Protein AF-A0A2N9E203-F1 (afdb_monomer_lite)

Foldseek 3Di:
DDDDDDDDDPPPPPPPDPPPDPVNVLVVLVVVLVCLVVVHDDDDDDPDDLVCPPVVCPPVVSSVVSSVSCVVRHDDDDDDDPDPVVVVVVVVVVVVVPPDD

Organism: Fagus sylvatica (NCBI:txid28930)

Radius of gyration: 21.47 Å; chains: 1; bounding box: 57×35×58 Å

Secondary structure (DSSP, 8-state):
--------------S------HHHHHHHHHHHHHHHHTTPPP----SS-GGGS-TT-TTHHHHHHHHHHHHHH--------SS-HHHHHHHHHHHHHHS--

InterPro domains:
  IPR005654 ATPase, AFG1-like [PF03969] (26-87)
  IPR005654 ATPase, AFG1-like [PTHR12169] (19-93)

Sequence (101 aa):
MSFGINGTFSSDKTEGEITVDVFAIVALSGIVSRLLSNGTVLVATSNRAPNDLNQDGMQWEIFLKFIAKLEEHCEIVLIGSEIDYRRLIAQRSIDQAYIQL

pLDDT: mean 71.79, std 18.43, range [26.83, 91.12]

Structure (mmCIF, N/CA/C/O backbone):
data_AF-A0A2N9E203-F1
#
_entry.id   AF-A0A2N9E203-F1
#
loop_
_atom_site.group_PDB
_atom_site.id
_atom_site.type_symbol
_atom_site.label_atom_id
_atom_site.label_alt_id
_atom_site.label_comp_id
_atom_site.label_asym_id
_atom_site.label_entity_id
_atom_site.label_seq_id
_atom_site.pdbx_PDB_ins_code
_atom_site.Cartn_x
_atom_site.Cartn_y
_atom_site.Cartn_z
_atom_site.occupancy
_atom_site.B_iso_or_equiv
_atom_site.auth_seq_id
_atom_site.auth_comp_id
_atom_site.auth_asym_id
_atom_site.auth_atom_id
_atom_site.pdbx_PDB_model_num
ATOM 1 N N . MET A 1 1 ? 35.071 -4.812 -22.854 1.00 33.56 1 MET A N 1
ATOM 2 C CA . MET A 1 1 ? 36.302 -4.016 -23.051 1.00 33.56 1 MET A CA 1
ATOM 3 C C . MET A 1 1 ? 35.930 -2.552 -22.918 1.00 33.56 1 MET A C 1
ATOM 5 O O . MET A 1 1 ? 35.017 -2.130 -23.613 1.00 33.56 1 MET A O 1
ATOM 9 N N . SER A 1 2 ? 36.578 -1.825 -22.008 1.00 29.91 2 SER A N 1
ATOM 10 C CA . SER A 1 2 ? 36.432 -0.371 -21.852 1.00 29.91 2 SER A CA 1
ATOM 11 C C . SER A 1 2 ? 37.489 0.361 -22.674 1.00 29.91 2 SER A C 1
ATOM 13 O O . SER A 1 2 ? 38.616 -0.119 -22.773 1.00 29.91 2 SER A O 1
ATOM 15 N N . PHE A 1 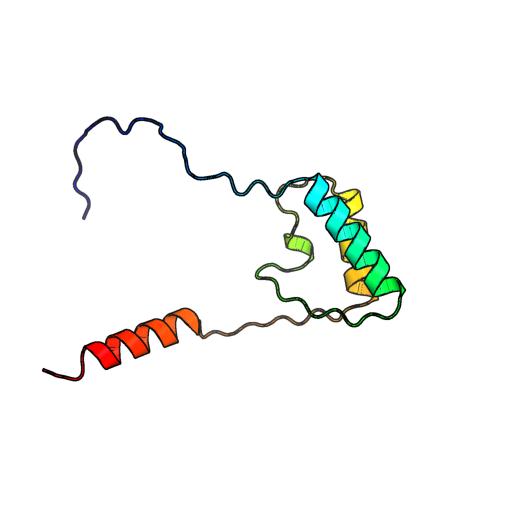3 ? 37.149 1.548 -23.171 1.00 26.83 3 PHE A N 1
ATOM 16 C CA . PHE A 1 3 ? 38.104 2.599 -23.517 1.00 26.83 3 PHE A CA 1
ATOM 17 C C . PHE A 1 3 ? 37.473 3.956 -23.196 1.00 26.83 3 PHE A C 1
ATOM 19 O O . PHE A 1 3 ? 36.310 4.190 -23.514 1.00 26.83 3 PHE A O 1
ATOM 26 N N . GLY A 1 4 ? 38.242 4.843 -22.572 1.00 33.62 4 GLY A N 1
ATOM 27 C CA . GLY A 1 4 ? 37.899 6.248 -22.381 1.00 33.62 4 GLY A CA 1
ATOM 28 C C . GLY A 1 4 ? 39.168 7.093 -22.351 1.00 33.62 4 GLY A C 1
ATOM 29 O O . GLY A 1 4 ? 40.215 6.569 -21.984 1.00 33.62 4 GLY A O 1
ATOM 30 N N . ILE A 1 5 ? 39.064 8.376 -22.716 1.00 43.12 5 ILE A N 1
ATOM 31 C CA . ILE A 1 5 ? 39.796 9.486 -22.081 1.00 43.12 5 ILE A CA 1
ATOM 32 C C . ILE A 1 5 ? 39.069 10.827 -22.313 1.00 43.12 5 ILE A C 1
ATOM 34 O O . ILE A 1 5 ? 38.986 11.323 -23.429 1.00 43.12 5 ILE A O 1
ATOM 38 N N . ASN A 1 6 ? 38.591 11.385 -21.197 1.00 33.12 6 ASN A N 1
ATOM 39 C CA . ASN A 1 6 ? 38.676 12.780 -20.743 1.00 33.12 6 ASN A CA 1
ATOM 40 C C . ASN A 1 6 ? 38.232 13.941 -21.651 1.00 33.12 6 ASN A C 1
ATOM 42 O O . ASN A 1 6 ? 39.032 14.559 -22.347 1.00 33.12 6 ASN A O 1
ATOM 46 N N . GLY A 1 7 ? 36.997 14.383 -21.414 1.00 30.44 7 GLY A N 1
ATOM 47 C CA . GLY A 1 7 ? 36.632 15.795 -21.319 1.00 30.44 7 GLY A CA 1
ATOM 48 C C . GLY A 1 7 ? 35.744 15.944 -20.084 1.00 30.44 7 GLY A C 1
ATOM 49 O O . GLY A 1 7 ? 34.814 15.164 -19.906 1.00 30.44 7 GLY A O 1
ATOM 50 N N . THR A 1 8 ? 36.090 16.865 -19.190 1.00 37.34 8 THR A N 1
ATOM 51 C CA . THR A 1 8 ? 35.380 17.194 -17.945 1.00 37.34 8 THR A CA 1
ATOM 52 C C . THR A 1 8 ? 33.871 17.291 -18.171 1.00 37.34 8 THR A C 1
ATOM 54 O O . THR A 1 8 ? 33.395 18.258 -18.765 1.00 37.34 8 THR A O 1
ATOM 57 N N . PHE A 1 9 ? 33.123 16.286 -17.707 1.00 35.72 9 PHE A N 1
ATOM 58 C CA . PHE A 1 9 ? 31.667 16.329 -17.687 1.00 35.72 9 PHE A CA 1
ATOM 59 C C . PHE A 1 9 ? 31.273 17.349 -16.621 1.00 35.72 9 PHE A C 1
ATOM 61 O O . PHE A 1 9 ? 31.419 17.109 -15.421 1.00 35.72 9 PHE A O 1
ATOM 68 N N . SER A 1 10 ? 30.892 18.538 -17.084 1.00 32.66 10 SER A N 1
ATOM 69 C CA . SER A 1 10 ? 30.244 19.553 -1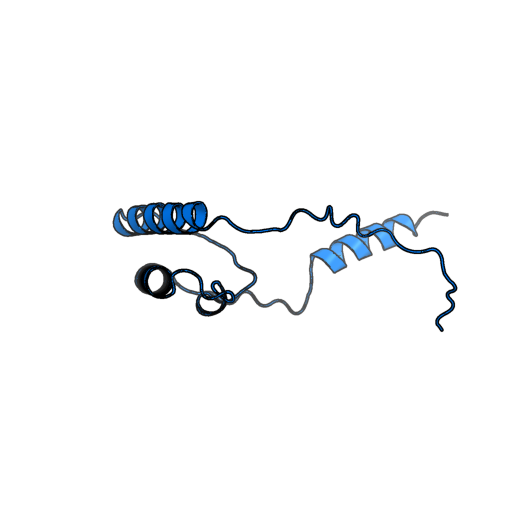6.267 1.00 32.66 10 SER A CA 1
ATOM 70 C C . SER A 1 10 ? 29.113 18.882 -15.491 1.00 32.66 10 SER A C 1
ATOM 72 O O . SER A 1 10 ? 28.324 18.144 -16.083 1.00 32.66 10 SER A O 1
ATOM 74 N N . SER A 1 11 ? 29.051 19.110 -14.178 1.00 39.69 11 SER A N 1
ATOM 75 C CA . SER A 1 11 ? 27.881 18.782 -13.363 1.00 39.69 11 SER A CA 1
ATOM 76 C C . SER A 1 11 ? 26.706 19.634 -13.841 1.00 39.69 11 SER A C 1
ATOM 78 O O . SER A 1 11 ? 26.361 20.625 -13.208 1.00 39.69 11 SER A O 1
ATOM 80 N N . ASP A 1 12 ? 26.097 19.257 -14.957 1.00 37.16 12 ASP A N 1
ATOM 81 C CA . ASP A 1 12 ? 24.725 19.624 -15.259 1.00 37.16 12 ASP A CA 1
ATOM 82 C C . ASP A 1 12 ? 23.851 18.459 -14.798 1.00 37.16 12 ASP A C 1
ATOM 84 O O . ASP A 1 12 ? 23.468 17.565 -15.551 1.00 37.16 12 ASP A O 1
ATOM 88 N N . LYS A 1 13 ? 23.648 18.410 -13.477 1.00 41.84 13 LYS A N 1
ATOM 89 C CA . LYS A 1 13 ? 22.619 17.577 -12.864 1.00 41.84 13 LYS A CA 1
ATOM 90 C C . LYS A 1 13 ? 21.274 18.241 -13.150 1.00 41.84 13 LYS A C 1
ATOM 92 O O . LYS A 1 13 ? 20.737 18.949 -12.307 1.00 41.84 13 LYS A O 1
ATOM 97 N N . THR A 1 14 ? 20.746 18.009 -14.341 1.00 45.47 14 THR A N 1
ATOM 98 C CA . THR A 1 14 ? 19.345 18.259 -14.693 1.00 45.47 14 THR A CA 1
ATOM 99 C C . THR A 1 14 ? 18.655 16.938 -15.032 1.00 45.47 14 THR A C 1
ATOM 101 O O . THR A 1 14 ? 17.919 16.814 -16.003 1.00 45.47 14 THR A O 1
ATOM 104 N N . GLU A 1 15 ? 18.862 15.923 -14.192 1.00 44.72 15 GLU A N 1
ATOM 105 C CA . GLU A 1 15 ? 17.874 14.859 -14.030 1.00 44.72 15 GLU A CA 1
ATOM 106 C C . GLU A 1 15 ? 16.926 15.329 -12.933 1.00 44.72 15 GLU A C 1
ATOM 108 O O . GLU A 1 15 ? 17.337 15.494 -11.786 1.00 44.72 15 GLU A O 1
ATOM 113 N N . GLY A 1 16 ? 15.683 15.636 -13.311 1.00 47.00 16 GLY A N 1
ATOM 114 C CA . GLY A 1 16 ? 14.629 15.969 -12.364 1.00 47.00 16 GLY A CA 1
ATOM 115 C C . GLY A 1 16 ? 14.559 14.882 -11.304 1.00 47.00 16 GLY A C 1
ATOM 116 O O . GLY A 1 16 ? 14.175 13.749 -11.591 1.00 47.00 16 GLY A O 1
ATOM 117 N N . GLU A 1 17 ? 14.989 15.230 -10.098 1.00 47.53 17 GLU A N 1
ATOM 118 C CA . GLU A 1 17 ? 14.852 14.396 -8.922 1.00 47.53 17 GLU A CA 1
ATOM 119 C C . GLU A 1 17 ? 13.371 14.005 -8.846 1.00 47.53 17 GLU A C 1
ATOM 121 O O . GLU A 1 17 ? 12.497 14.871 -8.776 1.00 47.53 17 GLU A O 1
ATOM 126 N N . ILE A 1 18 ? 13.057 12.708 -8.950 1.00 52.47 18 ILE A N 1
ATOM 127 C CA . ILE A 1 18 ? 11.705 12.206 -8.682 1.00 52.47 18 ILE A CA 1
ATOM 128 C C . ILE A 1 18 ? 11.526 12.263 -7.161 1.00 52.47 18 ILE A C 1
ATOM 130 O O . ILE A 1 18 ? 11.443 11.248 -6.478 1.00 52.47 18 ILE A O 1
ATOM 134 N N . THR A 1 19 ? 11.543 13.467 -6.600 1.00 51.34 19 THR A N 1
ATOM 135 C CA . THR A 1 19 ? 11.181 13.727 -5.219 1.00 51.34 19 THR A CA 1
ATOM 136 C C . THR A 1 19 ? 9.665 13.775 -5.203 1.00 51.34 19 THR A C 1
ATOM 138 O O . THR A 1 19 ? 9.037 14.793 -5.490 1.00 51.34 19 THR A O 1
ATOM 141 N N . VAL A 1 20 ? 9.054 12.617 -4.942 1.00 62.66 20 VAL A N 1
ATOM 142 C CA . VAL A 1 20 ? 7.625 12.561 -4.639 1.00 62.66 20 VAL A CA 1
ATOM 143 C C . VAL A 1 20 ? 7.408 13.444 -3.415 1.00 62.66 20 VAL A C 1
ATOM 145 O O . VAL A 1 20 ? 7.932 13.173 -2.336 1.00 62.66 20 VAL A O 1
ATOM 148 N N . ASP A 1 21 ? 6.687 14.540 -3.621 1.00 71.38 21 ASP A N 1
ATOM 149 C CA . ASP A 1 21 ? 6.489 15.551 -2.599 1.00 71.38 21 ASP A CA 1
ATOM 150 C C . ASP A 1 21 ? 5.741 14.969 -1.388 1.00 71.38 21 ASP A C 1
ATOM 152 O O . ASP A 1 21 ? 4.755 14.233 -1.503 1.00 71.38 21 ASP A O 1
ATOM 1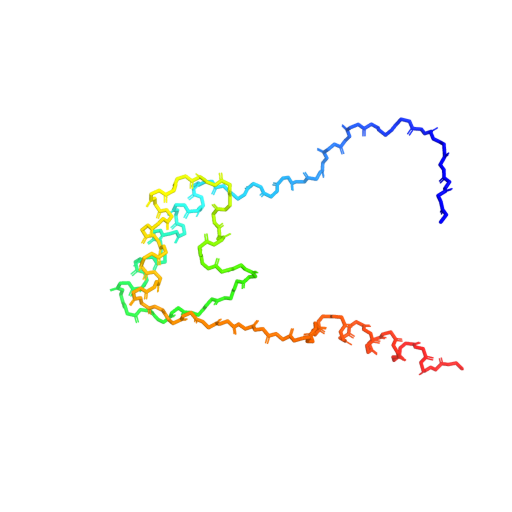56 N N . VAL A 1 22 ? 6.218 15.314 -0.196 1.00 71.56 22 VAL A N 1
ATOM 157 C CA . VAL A 1 22 ? 5.691 14.804 1.072 1.00 71.56 22 VAL A CA 1
ATOM 158 C C . VAL A 1 22 ? 4.217 15.162 1.255 1.00 71.56 22 VAL A C 1
ATOM 160 O O . VAL A 1 22 ? 3.435 14.349 1.753 1.00 71.56 22 VAL A O 1
ATOM 163 N N . PHE A 1 23 ? 3.814 16.360 0.831 1.00 78.00 23 PHE A N 1
ATOM 164 C CA . PHE A 1 23 ? 2.424 16.787 0.888 1.00 78.00 23 PHE A CA 1
ATOM 165 C C . PHE A 1 23 ? 1.556 15.951 -0.055 1.00 78.00 23 PHE A C 1
ATOM 167 O O . PHE A 1 23 ? 0.454 15.557 0.329 1.00 78.00 23 PHE A O 1
ATOM 174 N N . ALA A 1 24 ? 2.060 15.604 -1.243 1.00 77.69 24 ALA A N 1
ATOM 175 C CA . ALA A 1 24 ? 1.358 14.711 -2.164 1.00 77.69 24 ALA A CA 1
ATOM 176 C C . ALA A 1 24 ? 1.114 13.319 -1.549 1.00 77.69 24 ALA A C 1
ATOM 178 O O . ALA A 1 24 ? 0.013 12.783 -1.677 1.00 77.69 24 ALA A O 1
ATOM 179 N N . ILE A 1 25 ? 2.090 12.764 -0.820 1.00 78.69 25 ILE A N 1
ATOM 180 C CA . ILE A 1 25 ? 1.957 11.467 -0.128 1.00 78.69 25 ILE A CA 1
ATOM 181 C C . ILE A 1 25 ? 0.882 11.532 0.960 1.00 78.69 25 ILE A C 1
ATOM 183 O O . ILE A 1 25 ? 0.005 10.666 1.030 1.00 78.69 25 ILE A O 1
ATOM 187 N N . VAL A 1 26 ? 0.922 12.567 1.801 1.00 82.06 26 VAL A N 1
ATOM 188 C CA . VAL A 1 26 ? -0.054 12.756 2.884 1.00 82.06 26 VAL A CA 1
ATOM 189 C C . VAL A 1 26 ? -1.462 12.963 2.321 1.00 82.06 26 VAL A C 1
ATOM 191 O O . VAL A 1 26 ? -2.414 12.335 2.793 1.00 82.06 26 VAL A O 1
ATOM 194 N N . ALA A 1 27 ? -1.601 13.788 1.280 1.00 86.19 27 ALA A N 1
ATOM 195 C CA . ALA A 1 27 ? -2.876 14.035 0.615 1.00 86.19 27 ALA A CA 1
ATOM 196 C C . ALA A 1 27 ? -3.451 12.752 -0.000 1.00 86.19 27 ALA A C 1
ATOM 198 O O . ALA A 1 27 ? -4.614 12.419 0.241 1.00 86.19 27 ALA A O 1
ATOM 199 N N . LEU A 1 28 ? -2.632 11.993 -0.735 1.00 85.19 28 LEU A N 1
ATOM 200 C CA . LEU A 1 28 ? -3.045 10.731 -1.344 1.00 85.19 28 LEU A CA 1
ATOM 201 C C . LEU A 1 28 ? -3.483 9.716 -0.283 1.00 85.19 28 LEU A C 1
ATOM 203 O O . LEU A 1 28 ? -4.546 9.109 -0.415 1.00 85.19 28 LEU A O 1
ATOM 207 N N . SER A 1 29 ? -2.714 9.588 0.801 1.00 85.12 29 SER A N 1
ATOM 208 C CA . SER A 1 29 ? -3.026 8.686 1.916 1.00 85.12 29 SER A CA 1
ATOM 209 C C . SER A 1 29 ? -4.385 9.021 2.540 1.00 85.12 29 SER A C 1
ATOM 211 O O . SER A 1 29 ? -5.192 8.125 2.802 1.00 85.12 29 SER A O 1
ATOM 213 N N . GLY A 1 30 ? -4.679 10.313 2.725 1.00 88.31 30 GLY A N 1
ATOM 214 C CA . GLY A 1 30 ? -5.968 10.789 3.229 1.00 88.31 30 GLY A CA 1
ATOM 215 C C . GLY A 1 30 ? -7.135 10.483 2.285 1.00 88.31 30 GLY A C 1
ATOM 216 O O . GLY A 1 30 ? -8.166 9.968 2.727 1.00 88.31 30 GLY A O 1
ATOM 217 N N . ILE A 1 31 ? -6.968 10.748 0.985 1.00 90.31 31 ILE A N 1
ATOM 218 C CA . ILE A 1 31 ? -7.991 10.481 -0.038 1.00 90.31 31 ILE A CA 1
ATOM 219 C C . ILE A 1 31 ? -8.313 8.988 -0.092 1.00 90.31 31 ILE A C 1
ATOM 221 O O . ILE A 1 31 ? -9.476 8.605 0.038 1.00 90.31 31 ILE A O 1
ATOM 225 N N . VAL A 1 32 ? -7.291 8.140 -0.225 1.00 89.12 32 VAL A N 1
ATOM 226 C CA . VAL A 1 32 ? -7.471 6.687 -0.327 1.00 89.12 32 VAL A CA 1
ATOM 227 C C . VAL A 1 32 ? -8.129 6.134 0.936 1.00 89.12 32 VAL A C 1
ATOM 229 O O . VAL A 1 32 ? -9.097 5.381 0.842 1.00 89.12 32 VAL A O 1
ATOM 232 N N . SER A 1 33 ? -7.697 6.576 2.119 1.00 88.38 33 SER A N 1
ATOM 233 C CA . SER A 1 33 ? -8.299 6.147 3.389 1.00 88.38 33 SER A CA 1
ATOM 234 C C . SER A 1 33 ? -9.793 6.474 3.468 1.00 88.38 33 SER A C 1
ATOM 236 O O . SER A 1 33 ? -10.587 5.670 3.974 1.00 88.38 33 SER A O 1
ATOM 238 N N . ARG A 1 34 ? -10.203 7.644 2.957 1.00 90.38 34 ARG A N 1
ATOM 239 C CA . ARG A 1 34 ? -11.614 8.047 2.931 1.00 90.38 34 ARG A CA 1
ATOM 240 C C . ARG A 1 34 ? -12.422 7.235 1.924 1.00 90.38 34 ARG A C 1
ATOM 242 O O . ARG A 1 34 ? -13.540 6.846 2.245 1.00 90.38 34 ARG A O 1
ATOM 249 N N . LEU A 1 35 ? -11.861 6.962 0.747 1.00 91.12 35 LEU A N 1
ATOM 250 C CA . LEU A 1 35 ? -12.505 6.128 -0.269 1.00 91.12 35 LEU A CA 1
ATOM 251 C C . LEU A 1 35 ? -12.755 4.709 0.253 1.00 91.12 35 LEU A C 1
ATOM 253 O O . LEU A 1 35 ? -13.889 4.230 0.182 1.00 91.12 35 LEU A O 1
ATOM 257 N N . LEU A 1 36 ? -11.738 4.082 0.853 1.00 87.81 36 LEU A N 1
ATOM 258 C CA . LEU A 1 36 ? -11.846 2.744 1.446 1.00 87.81 36 LEU A CA 1
ATOM 259 C C . LEU A 1 36 ? -12.916 2.692 2.542 1.00 87.81 36 LEU A C 1
ATOM 261 O O . LEU A 1 36 ? -13.753 1.794 2.556 1.00 87.81 36 LEU A O 1
ATOM 265 N N . SER A 1 37 ? -12.958 3.708 3.410 1.00 86.69 37 SER A N 1
ATOM 266 C CA . SER A 1 37 ? -13.946 3.780 4.498 1.00 86.69 37 SER A CA 1
ATOM 267 C C . SER A 1 37 ? -15.388 3.999 4.013 1.00 86.69 37 SER A C 1
ATOM 269 O O . SER A 1 37 ? -16.324 3.785 4.775 1.00 86.69 37 SER A O 1
ATOM 271 N N . ASN A 1 38 ? -15.579 4.417 2.759 1.00 89.94 38 ASN A N 1
ATOM 272 C CA . ASN A 1 38 ? -16.890 4.665 2.159 1.00 89.94 38 ASN A CA 1
ATOM 273 C C . ASN A 1 38 ? -17.388 3.489 1.291 1.00 89.94 38 ASN A C 1
ATOM 275 O O . ASN A 1 38 ? -18.333 3.662 0.525 1.00 89.94 38 ASN A O 1
ATOM 279 N N . GLY A 1 39 ? -16.754 2.311 1.371 1.00 86.06 39 GLY A N 1
ATOM 280 C CA . GLY A 1 39 ? -17.141 1.133 0.582 1.00 86.06 39 GLY A CA 1
ATOM 281 C C . GLY A 1 39 ? -16.723 1.201 -0.890 1.00 86.06 39 GLY A C 1
ATOM 282 O O . GLY A 1 39 ? -17.307 0.522 -1.732 1.00 86.06 39 GLY A O 1
ATOM 283 N N . THR A 1 40 ? -15.731 2.034 -1.219 1.00 90.88 40 THR A N 1
ATOM 284 C CA . THR A 1 40 ? -15.182 2.110 -2.580 1.00 90.88 40 THR A CA 1
ATOM 285 C C . THR A 1 40 ? -14.322 0.885 -2.869 1.00 90.88 40 THR A C 1
ATOM 287 O O . THR A 1 40 ? -13.487 0.507 -2.049 1.00 90.88 40 THR A O 1
ATOM 290 N N . VAL A 1 41 ? -14.465 0.314 -4.065 1.00 88.12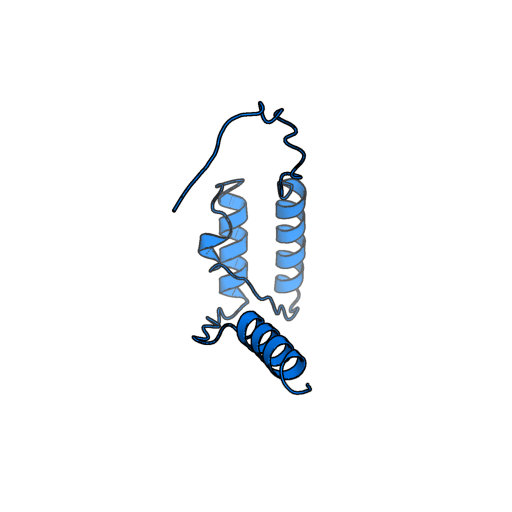 41 VAL A N 1
ATOM 291 C CA . VAL A 1 41 ? -13.564 -0.734 -4.556 1.00 88.12 41 VAL A CA 1
ATOM 292 C C . VAL A 1 41 ? -12.283 -0.085 -5.077 1.00 88.12 41 VAL A C 1
ATOM 294 O O . VAL A 1 41 ? -12.320 0.681 -6.040 1.00 88.12 41 VAL A O 1
ATOM 297 N N . LEU A 1 42 ? -11.152 -0.393 -4.443 1.00 87.38 42 LEU A N 1
ATOM 298 C CA . LEU A 1 42 ? -9.825 0.041 -4.873 1.00 87.38 42 LEU A CA 1
ATOM 299 C C . LEU A 1 42 ? -9.108 -1.115 -5.574 1.00 87.38 42 LEU A C 1
ATOM 301 O O . LEU A 1 42 ? -8.929 -2.180 -4.991 1.00 87.38 42 LEU A O 1
ATOM 305 N N . VAL A 1 43 ? -8.649 -0.878 -6.802 1.00 88.88 43 VAL A N 1
ATOM 306 C CA . VAL A 1 43 ? -7.714 -1.767 -7.503 1.00 88.88 43 VAL A CA 1
ATOM 307 C C . VAL A 1 43 ? -6.467 -0.959 -7.826 1.00 88.88 43 VAL A C 1
ATOM 309 O O . VAL A 1 43 ? -6.548 0.069 -8.497 1.00 88.88 43 VAL A O 1
ATOM 312 N N . ALA A 1 44 ? -5.318 -1.412 -7.336 1.00 86.25 44 ALA A N 1
ATOM 313 C CA . ALA A 1 44 ? -4.033 -0.767 -7.560 1.00 86.25 44 ALA A CA 1
ATOM 314 C C . ALA A 1 44 ? -2.953 -1.816 -7.837 1.00 86.25 44 ALA A C 1
ATOM 316 O O . ALA A 1 44 ? -2.999 -2.927 -7.316 1.00 86.25 44 ALA A O 1
ATOM 317 N N . THR A 1 45 ? -1.965 -1.447 -8.649 1.00 87.62 45 THR A N 1
ATOM 318 C CA . THR A 1 45 ? -0.805 -2.286 -8.968 1.00 87.62 45 THR A CA 1
ATOM 319 C C . THR A 1 45 ? 0.469 -1.572 -8.542 1.00 87.62 45 THR A C 1
ATOM 321 O O . THR A 1 45 ? 0.625 -0.384 -8.823 1.00 87.62 45 THR A O 1
ATOM 324 N N . SER A 1 46 ? 1.394 -2.292 -7.911 1.00 84.38 46 SER A N 1
ATOM 325 C CA . SER A 1 46 ? 2.681 -1.760 -7.462 1.00 84.38 46 SER A CA 1
ATOM 326 C C . SER A 1 46 ? 3.816 -2.710 -7.833 1.00 84.38 46 SER A C 1
ATOM 328 O O . SER A 1 46 ? 3.657 -3.926 -7.782 1.00 84.38 46 SER A O 1
ATOM 330 N N . ASN A 1 47 ? 4.981 -2.145 -8.159 1.00 83.75 47 ASN A N 1
ATOM 331 C CA . ASN A 1 47 ? 6.220 -2.902 -8.379 1.00 83.75 47 ASN A CA 1
ATOM 332 C C . ASN A 1 47 ? 6.933 -3.276 -7.068 1.00 83.75 47 ASN A C 1
ATOM 334 O O . ASN A 1 47 ? 7.951 -3.962 -7.093 1.00 83.75 47 ASN A O 1
ATOM 338 N N . ARG A 1 48 ? 6.442 -2.778 -5.932 1.00 82.25 48 ARG A N 1
ATOM 339 C CA . ARG A 1 48 ? 6.956 -3.053 -4.588 1.00 82.25 48 ARG A CA 1
ATOM 340 C C . ARG A 1 48 ? 5.827 -3.560 -3.704 1.00 82.25 48 ARG A C 1
ATOM 342 O O . ARG A 1 48 ? 4.686 -3.109 -3.849 1.00 82.25 48 ARG A O 1
ATOM 349 N N . ALA A 1 49 ? 6.151 -4.460 -2.782 1.00 81.25 49 ALA A N 1
ATOM 350 C CA . ALA A 1 49 ? 5.204 -4.878 -1.759 1.00 81.25 49 ALA A CA 1
ATOM 351 C C . ALA A 1 49 ? 4.774 -3.666 -0.910 1.00 81.25 49 ALA A C 1
ATOM 353 O O . ALA A 1 49 ? 5.545 -2.710 -0.793 1.00 81.25 49 ALA A O 1
ATOM 354 N N . PRO A 1 50 ? 3.579 -3.687 -0.295 1.00 82.31 50 PRO A N 1
ATOM 355 C CA . PRO A 1 50 ? 3.084 -2.565 0.500 1.00 82.31 50 PRO A CA 1
ATOM 356 C C . PRO A 1 50 ? 4.075 -2.088 1.575 1.00 82.31 50 PRO A C 1
ATOM 358 O O . PRO A 1 50 ? 4.324 -0.891 1.672 1.00 82.31 50 PRO A O 1
ATOM 361 N N . ASN A 1 51 ? 4.738 -3.006 2.288 1.00 81.31 51 ASN A N 1
ATOM 362 C CA . ASN A 1 51 ? 5.744 -2.663 3.306 1.00 81.31 51 ASN A CA 1
ATOM 363 C C . ASN A 1 51 ? 7.020 -2.010 2.745 1.00 81.31 51 ASN A C 1
ATOM 365 O O . ASN A 1 51 ? 7.710 -1.304 3.476 1.00 81.31 51 ASN A O 1
ATOM 369 N N . ASP A 1 52 ? 7.302 -2.184 1.453 1.00 82.62 52 ASP A N 1
ATOM 370 C CA . ASP A 1 52 ? 8.490 -1.644 0.782 1.00 82.62 52 ASP A CA 1
ATOM 371 C C . ASP A 1 52 ? 8.204 -0.325 0.046 1.00 82.62 52 ASP A C 1
ATOM 373 O O . ASP A 1 52 ? 9.067 0.196 -0.667 1.00 82.62 52 ASP A O 1
ATOM 377 N N . LEU A 1 53 ? 6.992 0.229 0.163 1.00 79.50 53 LEU A N 1
ATOM 378 C CA . LEU A 1 53 ? 6.644 1.477 -0.523 1.00 79.50 53 LEU A CA 1
ATOM 379 C C . LEU A 1 53 ? 7.329 2.709 0.096 1.00 79.50 53 LEU A C 1
ATOM 381 O O . LEU A 1 53 ? 7.548 3.677 -0.627 1.00 79.50 53 LEU A O 1
ATOM 385 N N . ASN A 1 54 ? 7.717 2.681 1.379 1.00 76.75 54 ASN A N 1
ATOM 386 C CA . ASN A 1 54 ? 8.341 3.819 2.076 1.00 76.75 54 ASN A CA 1
ATOM 387 C C . ASN A 1 54 ? 9.814 3.571 2.442 1.00 76.75 54 ASN A C 1
ATOM 389 O O . ASN A 1 54 ? 10.181 3.569 3.616 1.00 76.75 54 ASN A O 1
ATOM 393 N N . GLN A 1 55 ? 10.662 3.344 1.435 1.00 70.12 55 GLN A N 1
ATOM 394 C CA . GLN A 1 55 ? 12.090 3.055 1.655 1.00 70.12 55 GLN A CA 1
ATOM 395 C C . GLN A 1 55 ? 12.871 4.247 2.221 1.00 70.12 55 GLN A C 1
ATOM 397 O O . GLN A 1 55 ? 13.797 4.046 3.001 1.00 70.12 55 GLN A O 1
ATOM 402 N N . ASP A 1 56 ? 12.467 5.474 1.886 1.00 74.25 56 ASP A N 1
ATOM 403 C CA . ASP A 1 56 ? 13.156 6.694 2.325 1.00 74.25 56 ASP A CA 1
ATOM 404 C C . ASP A 1 56 ? 12.694 7.171 3.718 1.00 74.25 56 ASP A C 1
ATOM 406 O O . ASP A 1 56 ? 13.207 8.153 4.254 1.00 74.25 56 ASP A O 1
ATOM 410 N N . GLY A 1 57 ? 11.731 6.470 4.332 1.00 65.88 57 GLY A N 1
ATOM 411 C CA . GLY A 1 57 ? 11.369 6.633 5.741 1.00 65.88 57 GLY A CA 1
ATOM 412 C C . GLY A 1 57 ? 10.654 7.939 6.099 1.00 65.88 57 GLY A C 1
ATOM 413 O O . GLY A 1 57 ? 10.559 8.282 7.281 1.00 65.88 57 GLY A O 1
ATOM 414 N N . MET A 1 58 ? 10.120 8.681 5.126 1.00 73.31 58 MET A N 1
ATOM 415 C CA . MET A 1 58 ? 9.384 9.912 5.419 1.00 73.31 58 MET A CA 1
ATOM 416 C C . MET A 1 58 ? 8.049 9.599 6.106 1.00 73.31 58 MET A C 1
ATOM 418 O O . MET A 1 58 ? 7.277 8.758 5.652 1.00 73.31 58 MET A O 1
ATOM 422 N N . GLN A 1 59 ? 7.787 10.281 7.228 1.00 76.75 59 GLN A N 1
ATOM 423 C CA . GLN A 1 59 ? 6.540 10.198 8.008 1.00 76.75 59 GLN A CA 1
ATOM 424 C C . GLN A 1 59 ? 6.050 8.760 8.276 1.00 76.75 59 GLN A C 1
ATOM 426 O O . GLN A 1 59 ? 4.883 8.429 8.054 1.00 76.75 59 GLN A O 1
ATOM 431 N N . TRP A 1 60 ? 6.949 7.913 8.786 1.00 81.62 60 TRP A N 1
ATOM 432 C CA . TRP A 1 60 ? 6.726 6.482 9.024 1.00 81.62 60 TRP A CA 1
ATOM 433 C C . TRP A 1 60 ? 5.387 6.143 9.701 1.00 81.62 60 TRP A C 1
ATOM 435 O O . TRP A 1 60 ? 4.694 5.227 9.270 1.00 81.62 60 TRP A O 1
ATOM 445 N N . GLU A 1 61 ? 4.965 6.907 10.711 1.00 83.94 61 GLU A N 1
ATOM 446 C CA . GLU A 1 61 ? 3.695 6.665 11.411 1.00 83.94 61 GLU A CA 1
ATOM 447 C C . GLU A 1 61 ? 2.456 6.821 10.519 1.00 83.94 61 GLU A C 1
ATOM 449 O O . GLU A 1 61 ? 1.505 6.048 10.637 1.00 83.94 61 GLU A O 1
ATOM 454 N N . ILE A 1 62 ? 2.439 7.829 9.642 1.00 81.31 62 ILE A N 1
ATOM 455 C CA . ILE A 1 62 ? 1.322 8.066 8.715 1.00 81.31 62 ILE A CA 1
ATOM 456 C C . ILE A 1 62 ? 1.290 6.956 7.671 1.00 81.31 62 ILE A C 1
ATOM 458 O O . ILE A 1 62 ? 0.223 6.425 7.364 1.00 81.31 62 ILE A O 1
ATOM 462 N N . PHE A 1 63 ? 2.465 6.560 7.192 1.00 83.44 63 PHE A N 1
ATOM 463 C CA . PHE A 1 63 ? 2.601 5.462 6.255 1.00 83.44 63 PHE A CA 1
ATOM 464 C C . PHE A 1 63 ? 2.143 4.122 6.853 1.00 83.44 63 PHE A C 1
ATOM 466 O O . PHE A 1 63 ? 1.354 3.421 6.229 1.00 83.44 63 PHE A O 1
ATOM 473 N N . LEU A 1 64 ? 2.529 3.794 8.090 1.00 86.06 64 LEU A N 1
ATOM 474 C CA . LEU A 1 64 ? 2.060 2.577 8.764 1.00 86.06 64 LEU A CA 1
ATOM 475 C C . LEU A 1 64 ? 0.534 2.545 8.914 1.00 86.06 64 LEU A C 1
ATOM 477 O O . LEU A 1 64 ? -0.084 1.508 8.684 1.00 86.06 64 LEU A O 1
ATOM 481 N N . LYS A 1 65 ? -0.092 3.679 9.255 1.00 86.31 65 LYS A N 1
ATOM 482 C CA . LYS A 1 65 ? -1.561 3.780 9.321 1.00 86.31 65 LYS A CA 1
ATOM 483 C C . LYS A 1 65 ? -2.205 3.540 7.956 1.00 86.31 65 LYS A C 1
ATOM 485 O O . LYS A 1 65 ? -3.263 2.922 7.882 1.00 86.31 65 LYS A O 1
ATOM 490 N N . PHE A 1 66 ? -1.571 4.021 6.890 1.00 85.25 66 PHE A N 1
ATOM 491 C CA . PHE A 1 66 ? -2.032 3.800 5.527 1.00 85.25 66 PHE A CA 1
ATOM 492 C C . PHE A 1 66 ? -1.939 2.324 5.120 1.00 85.25 66 PHE A C 1
ATOM 494 O O . PHE A 1 66 ? -2.924 1.774 4.631 1.00 85.25 66 PHE A O 1
ATOM 501 N N . ILE A 1 67 ? -0.808 1.663 5.387 1.00 87.88 67 ILE A N 1
ATOM 502 C CA . ILE A 1 67 ? -0.636 0.230 5.113 1.00 87.88 67 ILE A CA 1
ATOM 503 C C . ILE A 1 67 ? -1.646 -0.607 5.897 1.00 87.88 67 ILE A C 1
ATOM 505 O O . ILE A 1 67 ? -2.334 -1.424 5.295 1.00 87.88 67 ILE A O 1
ATOM 509 N N . ALA A 1 68 ? -1.834 -0.335 7.190 1.00 89.31 68 ALA A N 1
ATOM 510 C CA . ALA A 1 68 ? -2.835 -1.034 7.995 1.00 89.31 68 ALA A CA 1
ATOM 511 C C . ALA A 1 68 ? -4.252 -0.894 7.409 1.00 89.31 68 ALA A C 1
ATOM 513 O O . ALA A 1 68 ? -5.016 -1.856 7.375 1.00 89.31 68 ALA A O 1
ATOM 514 N N . LYS A 1 69 ? -4.604 0.293 6.892 1.00 87.50 69 LYS A N 1
ATOM 515 C CA . LYS A 1 69 ? -5.907 0.519 6.255 1.00 87.50 69 LYS A CA 1
ATOM 516 C C . LYS A 1 69 ? -6.052 -0.254 4.944 1.00 87.50 69 LYS A C 1
ATOM 518 O O . LYS A 1 69 ? -7.144 -0.746 4.660 1.00 87.50 69 LYS A O 1
ATOM 523 N N . LEU A 1 70 ? -4.976 -0.356 4.160 1.00 88.38 70 LEU A N 1
ATOM 524 C CA . LEU A 1 70 ? -4.947 -1.183 2.955 1.00 88.38 70 LEU A CA 1
ATOM 525 C C . LEU A 1 70 ? -5.122 -2.661 3.304 1.00 88.38 70 LEU A C 1
ATOM 527 O O . LEU A 1 70 ? -5.986 -3.294 2.719 1.00 88.38 70 LEU A O 1
ATOM 531 N N . GLU A 1 71 ? -4.375 -3.187 4.272 1.00 88.38 71 GLU A N 1
ATOM 532 C CA . GLU A 1 71 ? -4.475 -4.590 4.703 1.00 88.38 71 GLU A CA 1
ATOM 533 C C . GLU A 1 71 ? -5.852 -4.939 5.290 1.00 88.38 71 GLU A C 1
ATOM 535 O O . GLU A 1 71 ? -6.331 -6.056 5.124 1.00 88.38 71 GLU A O 1
ATOM 540 N N . GLU A 1 72 ? -6.522 -3.982 5.938 1.00 89.88 72 GLU A N 1
ATOM 541 C CA . GLU A 1 72 ? -7.877 -4.168 6.469 1.00 89.88 72 GLU A CA 1
ATOM 542 C C . GLU A 1 72 ? -8.949 -4.243 5.360 1.00 89.88 72 GLU A C 1
ATOM 544 O O . GLU A 1 72 ? -9.944 -4.946 5.522 1.00 89.88 72 GLU A O 1
ATOM 549 N N . HIS A 1 73 ? -8.776 -3.518 4.245 1.00 88.06 73 HIS A N 1
ATOM 550 C CA . HIS A 1 73 ? -9.824 -3.355 3.217 1.00 88.06 73 HIS A CA 1
ATOM 551 C C . HIS A 1 73 ? -9.506 -4.024 1.873 1.00 88.06 73 HIS A C 1
ATOM 553 O O . HIS A 1 73 ? -10.396 -4.133 1.031 1.00 88.06 73 HIS A O 1
ATOM 559 N N . CYS A 1 74 ? -8.257 -4.422 1.633 1.00 88.94 74 CYS A N 1
ATOM 560 C CA . CYS A 1 74 ? -7.779 -4.918 0.345 1.00 88.94 74 CYS A CA 1
ATOM 561 C C . CYS A 1 74 ? -7.083 -6.272 0.499 1.00 88.94 74 CYS A C 1
ATOM 563 O O . CYS A 1 74 ? -6.361 -6.520 1.462 1.00 88.94 74 CYS A O 1
ATOM 565 N N . GLU A 1 75 ? -7.233 -7.120 -0.514 1.00 89.50 75 GLU A N 1
ATOM 566 C CA . GLU A 1 75 ? -6.446 -8.341 -0.652 1.00 89.50 75 GLU A CA 1
ATOM 567 C C . GLU A 1 75 ? -5.141 -8.038 -1.400 1.00 89.50 75 GLU A C 1
ATOM 569 O O . GLU A 1 75 ? -5.153 -7.458 -2.490 1.00 89.50 75 GLU A O 1
ATOM 574 N N . ILE A 1 76 ? -4.001 -8.429 -0.824 1.00 87.94 76 ILE A N 1
ATOM 575 C CA . ILE A 1 76 ? -2.692 -8.266 -1.465 1.00 87.94 76 ILE A CA 1
ATOM 576 C C . ILE A 1 76 ? -2.429 -9.482 -2.350 1.00 87.94 76 ILE A C 1
ATOM 578 O O . ILE A 1 76 ? -2.159 -10.577 -1.860 1.00 87.94 76 ILE A O 1
ATOM 582 N N . VAL A 1 77 ? -2.446 -9.267 -3.664 1.00 88.12 77 VAL A N 1
ATOM 583 C CA . VAL A 1 77 ? -2.133 -10.304 -4.651 1.00 88.12 77 VAL A 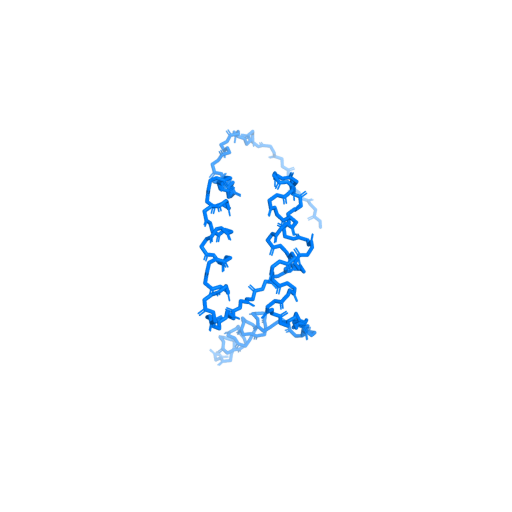CA 1
ATOM 584 C C . VAL A 1 77 ? -0.744 -10.057 -5.227 1.00 88.12 77 VAL A C 1
ATOM 586 O O . VAL A 1 77 ? -0.491 -9.035 -5.867 1.00 88.12 77 VAL A O 1
ATOM 589 N N . LEU A 1 78 ? 0.166 -11.012 -5.023 1.00 85.44 78 LEU A N 1
ATOM 590 C CA . LEU A 1 78 ? 1.481 -10.981 -5.655 1.00 85.44 78 LEU A CA 1
ATOM 591 C C . LEU A 1 78 ? 1.353 -11.398 -7.123 1.00 85.44 78 LEU A C 1
ATOM 593 O O . LEU A 1 78 ? 1.106 -12.562 -7.435 1.00 85.44 78 LEU A O 1
ATOM 597 N N . ILE A 1 79 ? 1.565 -10.448 -8.029 1.00 79.44 79 ILE A N 1
ATOM 598 C CA . ILE A 1 79 ? 1.545 -10.693 -9.472 1.00 79.44 79 ILE A CA 1
ATOM 599 C C . ILE A 1 79 ? 2.990 -10.912 -9.934 1.00 79.44 79 ILE A C 1
ATOM 601 O O . ILE A 1 79 ? 3.676 -9.986 -10.359 1.00 79.44 79 ILE A O 1
ATOM 605 N N . GLY A 1 80 ? 3.470 -12.148 -9.795 1.00 71.81 80 GLY A N 1
ATOM 606 C CA . GLY A 1 80 ? 4.757 -12.587 -10.333 1.00 71.81 80 GLY A CA 1
ATOM 607 C C . GLY A 1 80 ? 4.581 -13.267 -11.690 1.00 71.81 80 GLY A C 1
ATOM 608 O O . GLY A 1 80 ? 3.795 -14.200 -11.818 1.00 71.81 80 GLY A O 1
ATOM 609 N N . SER A 1 81 ? 5.327 -12.822 -12.700 1.00 66.44 81 SER A N 1
ATOM 610 C CA . SER A 1 81 ? 5.479 -13.519 -13.980 1.00 66.44 81 SER A CA 1
ATOM 611 C C . SER A 1 81 ? 6.972 -13.673 -14.247 1.00 66.44 81 SER A C 1
ATOM 613 O O . SER A 1 81 ? 7.695 -12.680 -14.212 1.00 66.44 81 SER A O 1
ATOM 615 N N . 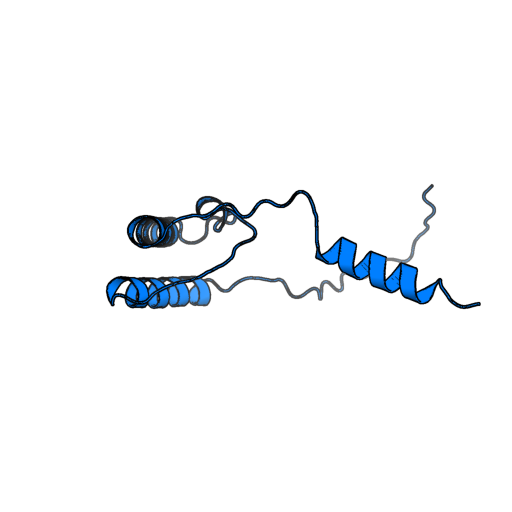GLU A 1 82 ? 7.444 -14.889 -14.541 1.00 66.62 82 GLU A N 1
ATOM 616 C CA . GLU A 1 82 ? 8.818 -15.107 -15.040 1.00 66.62 82 GLU A CA 1
ATOM 617 C C . GLU A 1 82 ? 9.064 -14.376 -16.367 1.00 66.62 82 GLU A C 1
ATOM 619 O O . GLU A 1 82 ? 10.195 -14.095 -16.762 1.00 66.62 82 GLU A O 1
ATOM 624 N N . ILE A 1 83 ? 7.977 -14.062 -17.065 1.00 69.94 83 ILE A N 1
ATOM 625 C CA . ILE A 1 83 ? 7.986 -13.430 -18.365 1.00 69.94 83 ILE A CA 1
ATOM 626 C C . ILE A 1 83 ? 7.822 -11.920 -18.187 1.00 69.94 83 ILE A C 1
ATOM 628 O O . ILE A 1 83 ? 6.740 -11.448 -17.823 1.00 69.94 83 ILE A O 1
ATOM 632 N N . ASP A 1 84 ? 8.867 -11.156 -18.519 1.00 78.50 84 ASP A N 1
ATOM 633 C CA . ASP A 1 84 ? 8.735 -9.714 -18.741 1.00 78.50 84 ASP A CA 1
ATOM 634 C C . ASP A 1 84 ? 8.088 -9.481 -20.116 1.00 78.50 84 ASP A C 1
ATOM 636 O O . ASP A 1 84 ? 8.734 -9.537 -21.170 1.00 78.50 84 ASP A O 1
ATOM 640 N N . TYR A 1 85 ? 6.782 -9.213 -20.105 1.00 76.12 85 TYR A N 1
ATOM 641 C CA . TYR A 1 85 ? 6.009 -8.935 -21.313 1.00 76.12 85 TYR A CA 1
ATOM 642 C C . TYR A 1 85 ? 6.499 -7.695 -22.067 1.00 76.12 85 TYR A C 1
ATOM 644 O O . TYR A 1 85 ? 6.381 -7.660 -23.291 1.00 76.12 85 TYR A O 1
ATOM 652 N N . ARG A 1 86 ? 7.100 -6.704 -21.390 1.00 77.62 86 ARG A N 1
ATOM 653 C CA . ARG A 1 86 ? 7.665 -5.525 -22.067 1.00 77.62 86 ARG A CA 1
ATOM 654 C C . ARG A 1 86 ? 8.816 -5.947 -22.968 1.00 77.62 86 ARG A C 1
ATOM 656 O O . ARG A 1 86 ? 8.890 -5.513 -24.116 1.00 77.62 86 ARG A O 1
ATOM 663 N N . ARG A 1 87 ? 9.671 -6.849 -22.471 1.00 78.31 87 ARG A N 1
ATOM 664 C CA . ARG A 1 87 ? 10.785 -7.409 -23.243 1.00 78.31 87 ARG A CA 1
ATOM 665 C C . ARG A 1 87 ? 10.292 -8.305 -24.375 1.00 78.31 87 ARG A C 1
ATOM 667 O O . ARG A 1 87 ? 10.797 -8.185 -25.485 1.00 78.31 87 ARG A O 1
ATOM 674 N N . LEU A 1 88 ? 9.294 -9.155 -24.129 1.00 77.38 88 LEU A N 1
ATOM 675 C CA . LEU A 1 88 ? 8.725 -10.002 -25.182 1.00 77.38 88 LEU A CA 1
ATOM 676 C C . LEU A 1 88 ? 8.099 -9.197 -26.323 1.00 77.38 88 LEU A C 1
ATOM 678 O O . LEU A 1 88 ? 8.298 -9.544 -27.484 1.00 77.38 88 LEU A O 1
ATOM 682 N N . ILE A 1 89 ? 7.341 -8.143 -26.011 1.00 78.56 89 ILE A N 1
ATOM 683 C CA . ILE A 1 89 ? 6.727 -7.282 -27.031 1.00 78.56 89 ILE A CA 1
ATOM 684 C C . ILE A 1 89 ? 7.821 -6.581 -27.836 1.00 78.56 89 ILE A C 1
ATOM 686 O O . ILE A 1 89 ? 7.783 -6.634 -29.062 1.00 78.56 89 ILE A O 1
ATOM 690 N N . ALA A 1 90 ? 8.826 -6.012 -27.159 1.00 76.38 90 ALA A N 1
ATOM 691 C CA . ALA A 1 90 ? 9.961 -5.372 -27.817 1.00 76.38 90 ALA A CA 1
ATOM 692 C C . ALA A 1 90 ? 10.720 -6.343 -28.739 1.00 76.38 90 ALA A C 1
ATOM 694 O O . ALA A 1 90 ? 11.068 -5.994 -29.867 1.00 76.38 90 ALA A O 1
ATOM 695 N N . GLN A 1 91 ? 10.928 -7.585 -28.299 1.00 70.50 91 GLN A N 1
ATOM 696 C CA . GLN A 1 91 ? 11.616 -8.603 -29.087 1.00 70.50 91 GLN A CA 1
ATOM 697 C C . GLN A 1 91 ? 10.785 -9.062 -30.289 1.00 70.50 91 GLN A C 1
ATOM 699 O O . GLN A 1 91 ? 11.312 -9.118 -31.392 1.00 70.50 91 GLN A O 1
ATOM 704 N N . ARG A 1 92 ? 9.467 -9.250 -30.131 1.00 70.25 92 ARG A N 1
ATOM 705 C CA . ARG A 1 92 ? 8.563 -9.528 -31.260 1.00 70.25 92 ARG A CA 1
ATOM 706 C C . ARG A 1 92 ? 8.555 -8.407 -32.295 1.00 70.25 92 ARG A C 1
ATOM 708 O O . ARG A 1 92 ? 8.531 -8.696 -33.485 1.00 70.25 92 ARG A O 1
ATOM 715 N N . SER A 1 93 ? 8.578 -7.145 -31.864 1.00 66.38 93 SER A N 1
ATOM 716 C CA . SER A 1 93 ? 8.660 -6.012 -32.792 1.00 66.38 93 SER A CA 1
ATOM 717 C C . SER A 1 93 ? 10.004 -5.940 -33.523 1.00 66.38 93 SER A C 1
ATOM 719 O O . SER A 1 93 ? 10.031 -5.547 -34.684 1.00 66.38 93 SER A O 1
ATOM 721 N N . ILE A 1 94 ? 11.103 -6.361 -32.886 1.00 70.44 94 ILE A N 1
ATOM 722 C CA . ILE A 1 94 ? 12.416 -6.480 -33.537 1.00 70.44 94 ILE A CA 1
ATOM 723 C C . ILE A 1 94 ? 12.403 -7.640 -34.539 1.00 70.44 94 ILE A C 1
ATOM 725 O O . ILE A 1 94 ? 12.768 -7.445 -35.692 1.00 70.44 94 ILE A O 1
ATOM 729 N N . ASP A 1 95 ? 11.922 -8.818 -34.144 1.00 65.44 95 ASP A N 1
ATOM 730 C CA . ASP A 1 95 ? 11.887 -10.000 -35.011 1.00 65.44 95 ASP A CA 1
ATOM 731 C C . ASP A 1 95 ? 10.994 -9.772 -36.245 1.00 65.44 95 ASP A C 1
ATOM 733 O O . ASP A 1 95 ? 11.352 -10.174 -37.350 1.00 65.44 95 ASP A O 1
ATOM 737 N N . GLN A 1 96 ? 9.875 -9.049 -36.101 1.00 59.38 96 GLN A N 1
ATOM 738 C CA . GLN A 1 96 ? 9.046 -8.630 -37.239 1.00 59.38 96 GLN A CA 1
ATOM 739 C C . GLN A 1 96 ? 9.712 -7.570 -38.127 1.00 59.38 96 GLN A C 1
ATOM 741 O O . GLN A 1 96 ? 9.442 -7.542 -39.323 1.00 59.38 96 GLN A O 1
ATOM 746 N N . ALA A 1 97 ? 10.600 -6.732 -37.584 1.00 58.09 97 ALA A N 1
ATOM 747 C CA . ALA A 1 97 ? 11.371 -5.771 -38.372 1.00 58.09 97 ALA A CA 1
ATOM 748 C C . ALA A 1 97 ? 12.531 -6.422 -39.155 1.00 58.09 97 ALA A C 1
ATOM 750 O O . ALA A 1 97 ? 12.987 -5.850 -40.141 1.00 58.09 97 ALA A O 1
ATOM 751 N N . TYR A 1 98 ? 12.992 -7.612 -38.748 1.00 58.03 98 TYR A N 1
ATOM 752 C CA . TYR A 1 98 ? 14.043 -8.372 -39.441 1.00 58.03 98 TYR A CA 1
ATOM 753 C C . TYR A 1 98 ? 13.510 -9.418 -40.440 1.00 58.03 98 TYR A C 1
ATOM 755 O O . TYR A 1 98 ? 14.293 -9.948 -41.227 1.00 58.03 98 TYR A O 1
ATOM 763 N N . ILE A 1 99 ? 12.199 -9.692 -40.481 1.00 55.53 99 ILE A N 1
ATOM 764 C CA . ILE A 1 99 ? 11.575 -10.558 -41.499 1.00 55.53 99 ILE A CA 1
ATOM 765 C C . ILE A 1 99 ? 10.989 -9.691 -42.623 1.00 55.53 99 ILE A C 1
ATOM 767 O O . ILE A 1 99 ? 9.779 -9.557 -42.754 1.00 55.53 99 ILE A O 1
ATOM 771 N N . GLN A 1 100 ? 11.874 -9.080 -43.415 1.00 52.38 100 GLN A N 1
ATOM 772 C CA . GLN A 1 100 ? 11.726 -8.805 -44.854 1.00 52.38 100 GLN A CA 1
ATOM 773 C C . GLN A 1 100 ? 12.929 -7.987 -45.342 1.00 52.38 100 GLN A C 1
ATOM 775 O O . GLN A 1 100 ? 12.888 -6.760 -45.334 1.00 52.38 100 GLN A O 1
ATOM 780 N N . LEU A 1 101 ? 13.975 -8.687 -45.790 1.00 45.88 101 LEU A N 1
ATOM 781 C CA . LEU A 1 101 ? 14.814 -8.345 -46.946 1.00 45.88 101 LEU A CA 1
ATOM 782 C C . LEU A 1 101 ? 15.303 -9.652 -47.579 1.00 45.88 101 LEU A C 1
ATOM 784 O O . LEU A 1 101 ? 15.890 -10.471 -46.838 1.00 45.88 101 LEU A O 1
#